Protein AF-A0A7S0L6P6-F1 (afdb_monomer_lite)

Organism: NCBI:txid221442

pLDDT: mean 89.38, std 13.64, range [41.38, 98.62]

Sequence (164 aa):
VEVVLDSGTCIGRGRRRVLVSSSALLEADVCAEGVRLAEERASSLGGWTTARHYAVPTTDVPVHESAPLLAWFGRAMAAISPLIGRHFGLQPSFLRVHDAFVVKYTAQAQAKLPMHFDESQLSITLPLNDSADYVGGGTYFCSLRRALRPERGRLLAFDGDLMH

Structure (mmCIF, N/CA/C/O backbone):
data_AF-A0A7S0L6P6-F1
#
_entry.id   AF-A0A7S0L6P6-F1
#
loop_
_atom_site.group_PDB
_atom_site.id
_atom_site.type_symbol
_atom_site.label_atom_id
_atom_site.label_alt_id
_atom_site.label_comp_id
_atom_site.label_asym_id
_atom_site.label_entity_id
_atom_site.label_seq_id
_atom_site.pdbx_PDB_ins_code
_atom_site.Cartn_x
_atom_site.Cartn_y
_atom_site.Cartn_z
_atom_site.occupancy
_atom_site.B_iso_or_equiv
_atom_site.auth_seq_id
_atom_site.auth_comp_id
_atom_site.auth_asym_id
_atom_site.auth_atom_id
_atom_site.pdbx_PDB_model_num
ATOM 1 N N . VAL A 1 1 ? -17.159 -0.009 5.082 1.00 47.66 1 VAL A N 1
ATOM 2 C CA . VAL A 1 1 ? -17.703 -0.752 6.241 1.00 47.66 1 VAL A CA 1
ATOM 3 C C . VAL A 1 1 ? -16.730 -0.550 7.382 1.00 47.66 1 VAL A C 1
ATOM 5 O O . VAL A 1 1 ? -15.548 -0.815 7.199 1.00 47.66 1 VAL A O 1
ATOM 8 N N . GLU A 1 2 ? -17.202 0.010 8.489 1.00 49.38 2 GLU A N 1
ATOM 9 C CA . GLU A 1 2 ? -16.417 0.192 9.711 1.00 49.38 2 GLU A CA 1
ATOM 10 C C . GLU A 1 2 ? -16.585 -1.044 10.591 1.00 49.38 2 GLU A C 1
ATOM 12 O O . GLU A 1 2 ? -17.708 -1.493 10.823 1.00 49.38 2 GLU A O 1
ATOM 17 N N . VAL A 1 3 ? -15.468 -1.615 11.036 1.00 57.22 3 VAL A N 1
ATOM 18 C CA . VAL A 1 3 ? -15.455 -2.758 11.942 1.00 57.22 3 VAL A CA 1
ATOM 19 C C . VAL A 1 3 ? -14.687 -2.339 13.188 1.00 57.22 3 VAL A C 1
ATOM 21 O O . VAL A 1 3 ? -13.460 -2.263 13.187 1.00 57.22 3 VAL A O 1
ATOM 24 N N . VAL A 1 4 ? -15.426 -2.044 14.256 1.00 57.47 4 VAL A N 1
ATOM 25 C CA . VAL A 1 4 ? -14.847 -1.821 15.583 1.00 57.47 4 VAL A CA 1
ATOM 26 C C . VAL A 1 4 ? -14.721 -3.177 16.265 1.00 57.47 4 VAL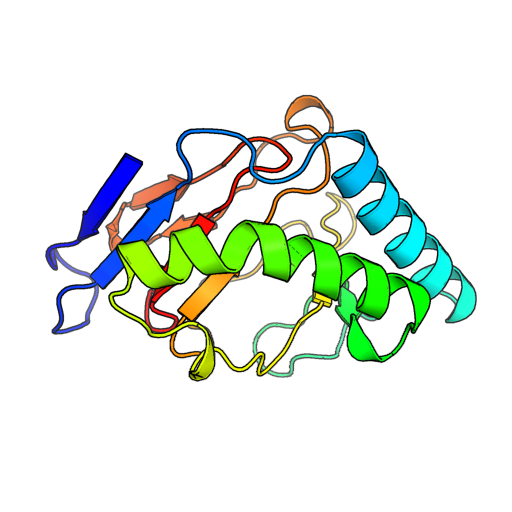 A C 1
ATOM 28 O O . VAL A 1 4 ? -15.702 -3.913 16.365 1.00 57.47 4 VAL A O 1
ATOM 31 N N . LEU A 1 5 ? -13.512 -3.518 16.700 1.00 52.47 5 LEU A N 1
ATOM 32 C CA . LEU A 1 5 ? -13.221 -4.798 17.333 1.00 52.47 5 LEU A CA 1
ATOM 33 C C . LEU A 1 5 ? -13.329 -4.665 18.852 1.00 52.47 5 LEU A C 1
ATOM 35 O O . LEU A 1 5 ? -12.694 -3.789 19.439 1.00 52.47 5 LEU A O 1
ATOM 39 N N . ASP A 1 6 ? -14.098 -5.559 19.476 1.00 49.00 6 ASP A N 1
ATOM 40 C CA . ASP A 1 6 ? -14.082 -5.778 20.925 1.00 49.00 6 ASP A CA 1
ATOM 41 C C . ASP A 1 6 ? -13.329 -7.082 21.235 1.00 49.00 6 ASP A C 1
ATOM 43 O O . ASP A 1 6 ? -13.419 -8.072 20.501 1.00 49.00 6 ASP A O 1
ATOM 47 N N . SER A 1 7 ? -12.498 -7.059 22.274 1.00 48.03 7 SER A N 1
ATOM 48 C CA . SER A 1 7 ? -11.450 -8.052 22.512 1.00 48.03 7 SER A CA 1
ATOM 49 C C . SER A 1 7 ? -12.005 -9.380 23.040 1.00 48.03 7 SER A C 1
ATOM 51 O O . SER A 1 7 ? -12.071 -9.611 24.244 1.00 48.03 7 SER A O 1
ATOM 53 N N . GLY A 1 8 ? -12.343 -10.297 22.132 1.00 43.59 8 GLY A N 1
ATOM 54 C CA . GLY A 1 8 ? -12.580 -11.710 22.427 1.00 43.59 8 GLY A CA 1
ATOM 55 C C . GLY A 1 8 ? -11.356 -12.573 22.106 1.00 43.59 8 GLY A C 1
ATOM 56 O O . GLY A 1 8 ? -11.202 -13.047 20.985 1.00 43.59 8 GLY A O 1
ATOM 57 N N . THR A 1 9 ? -10.508 -12.849 23.102 1.00 48.19 9 THR A N 1
ATOM 58 C CA . THR A 1 9 ? -9.482 -13.924 23.100 1.00 48.19 9 THR A CA 1
ATOM 59 C C . THR A 1 9 ? -8.306 -13.841 22.109 1.00 48.19 9 THR A C 1
ATOM 61 O O . THR A 1 9 ? -7.824 -14.877 21.673 1.00 48.19 9 THR A O 1
ATOM 64 N N . CYS A 1 10 ? -7.772 -12.651 21.817 1.00 48.59 10 CYS A N 1
ATOM 65 C CA . CYS A 1 10 ? -6.375 -12.451 21.386 1.00 48.59 10 CYS A CA 1
ATOM 66 C C . CYS A 1 10 ? -5.903 -11.080 21.902 1.00 48.59 10 CYS A C 1
ATOM 68 O O . CYS A 1 10 ? -6.584 -10.076 21.718 1.00 48.59 10 CYS A O 1
ATOM 70 N N . ILE A 1 11 ? -4.803 -11.071 22.651 1.00 48.69 11 ILE A N 1
ATOM 71 C CA . ILE A 1 11 ? -4.482 -10.094 23.703 1.00 48.69 11 ILE A CA 1
ATOM 72 C C . ILE A 1 11 ? -4.323 -8.659 23.153 1.00 48.69 11 ILE A C 1
ATOM 74 O O . ILE A 1 11 ? -3.615 -8.427 22.173 1.00 48.69 11 ILE A O 1
ATOM 78 N N . GLY A 1 12 ? -4.982 -7.698 23.810 1.00 42.84 12 GLY A N 1
ATOM 79 C CA . GLY A 1 12 ? -4.802 -6.255 23.621 1.00 42.84 12 GLY A CA 1
ATOM 80 C C . GLY A 1 12 ? -5.949 -5.443 24.227 1.00 42.84 12 GLY A C 1
ATOM 81 O O . GLY A 1 12 ? -7.099 -5.626 23.840 1.00 42.84 12 GLY A O 1
ATOM 82 N N . ARG A 1 13 ? -5.653 -4.574 25.204 1.00 41.38 13 ARG A N 1
ATOM 83 C CA . ARG A 1 13 ? -6.633 -3.674 25.840 1.00 41.38 13 ARG A CA 1
ATOM 84 C C . ARG A 1 13 ? -6.717 -2.370 25.042 1.00 41.38 13 ARG A C 1
ATOM 86 O O . ARG A 1 13 ? -5.806 -1.556 25.125 1.00 41.38 13 ARG A O 1
ATOM 93 N N . GLY A 1 14 ? -7.803 -2.165 24.300 1.00 54.31 14 GLY A N 1
ATOM 94 C CA . GLY A 1 14 ? -8.069 -0.925 23.565 1.00 54.31 14 GLY A CA 1
ATOM 95 C C . GLY A 1 14 ? -9.124 -1.106 22.473 1.00 54.31 14 GLY A C 1
ATOM 96 O O . GLY A 1 14 ? -9.343 -2.215 21.991 1.00 54.31 14 GLY A O 1
ATOM 97 N N . ARG A 1 15 ? -9.792 -0.013 22.088 1.00 66.00 15 ARG A N 1
ATOM 98 C CA . ARG A 1 15 ? -10.790 0.003 21.010 1.00 66.00 15 ARG A CA 1
ATOM 99 C C . ARG A 1 15 ? -10.055 -0.060 19.669 1.00 66.00 15 ARG A C 1
ATOM 101 O O . ARG A 1 15 ? -9.662 0.973 19.139 1.00 66.00 15 ARG A O 1
ATOM 108 N N . ARG A 1 16 ? -9.822 -1.274 19.173 1.00 76.06 16 ARG A N 1
ATOM 109 C CA . ARG A 1 16 ? -9.066 -1.527 17.941 1.00 76.06 16 ARG A CA 1
ATOM 110 C C . ARG A 1 16 ? -9.946 -1.344 16.712 1.00 76.06 16 ARG A C 1
ATOM 112 O O . ARG A 1 16 ? -11.085 -1.818 16.674 1.00 76.06 16 ARG A O 1
ATOM 119 N N . ARG A 1 17 ? -9.421 -0.648 15.712 1.00 88.12 17 ARG A N 1
ATOM 120 C CA . ARG A 1 17 ? -10.168 -0.196 14.538 1.00 88.12 17 ARG A CA 1
ATOM 121 C C . ARG A 1 17 ? -9.630 -0.843 13.279 1.00 88.12 17 ARG A C 1
ATOM 123 O O . ARG A 1 17 ? -8.425 -0.874 13.043 1.00 88.12 17 ARG A O 1
ATOM 130 N N . VAL A 1 18 ? -10.561 -1.310 12.454 1.00 93.19 18 VAL A N 1
ATOM 131 C CA . VAL A 1 18 ? -10.297 -1.738 11.086 1.00 93.19 18 VAL A CA 1
ATOM 132 C C . VAL A 1 18 ? -11.295 -1.049 10.163 1.00 93.19 18 VAL A C 1
ATOM 134 O O . VAL A 1 18 ? -12.512 -1.090 10.367 1.00 93.19 18 VAL A O 1
ATOM 137 N N . LEU A 1 19 ? -10.770 -0.429 9.116 1.00 94.62 19 LEU A N 1
ATOM 138 C CA . LEU A 1 19 ? -11.516 0.297 8.107 1.00 94.62 19 LEU A CA 1
ATOM 139 C C . LEU A 1 19 ? -11.326 -0.366 6.752 1.00 94.62 19 LEU A C 1
ATOM 141 O O . LEU A 1 19 ? -10.206 -0.462 6.265 1.00 94.62 19 LEU A O 1
ATOM 145 N N . VAL A 1 20 ? -12.435 -0.713 6.098 1.00 96.38 20 VAL A N 1
ATOM 146 C CA . VAL A 1 20 ? -12.451 -1.004 4.660 1.00 96.38 20 VAL A CA 1
ATOM 147 C C . VAL A 1 20 ? -13.265 0.074 3.951 1.00 96.38 20 VAL A C 1
ATOM 149 O O . VAL A 1 20 ? -14.452 0.260 4.268 1.00 96.38 20 VAL A O 1
ATOM 152 N N . SER A 1 21 ? -12.658 0.784 2.992 1.00 96.25 21 SER A N 1
ATOM 153 C CA . SER A 1 21 ? -13.370 1.813 2.215 1.00 96.25 21 SER A CA 1
ATOM 154 C C . SER A 1 21 ? -14.579 1.196 1.515 1.00 96.25 21 SER A C 1
ATOM 156 O O . SER A 1 21 ? -14.521 0.054 1.074 1.00 96.25 21 SER A O 1
ATOM 158 N N . SER A 1 22 ? -15.707 1.903 1.425 1.00 93.62 22 SER A N 1
ATOM 159 C CA . SER A 1 22 ? -16.925 1.398 0.762 1.00 93.62 22 SER A CA 1
ATOM 160 C C . SER A 1 22 ? -16.840 1.411 -0.766 1.00 93.62 22 SER A C 1
ATOM 162 O O . SER A 1 22 ? -17.516 0.617 -1.407 1.00 93.62 22 SER A O 1
ATOM 164 N N . SER A 1 23 ? -15.998 2.275 -1.325 1.00 94.88 23 SER A N 1
ATOM 165 C CA . SER A 1 23 ? -15.748 2.437 -2.757 1.00 94.88 23 SER A CA 1
ATOM 166 C C . SER A 1 23 ? -14.245 2.470 -3.028 1.00 94.88 23 SER A C 1
ATOM 168 O O . SER A 1 23 ? -13.441 2.596 -2.092 1.00 94.88 23 SER A O 1
ATOM 170 N N . ALA A 1 24 ? -13.872 2.344 -4.301 1.00 97.00 24 ALA A N 1
ATOM 171 C CA . ALA A 1 24 ? -12.513 2.626 -4.737 1.00 97.00 24 ALA A CA 1
ATOM 172 C C . ALA A 1 24 ? -12.162 4.089 -4.419 1.00 97.00 24 ALA A C 1
ATOM 174 O O . ALA A 1 24 ? -13.013 4.977 -4.501 1.00 97.00 24 ALA A O 1
ATOM 175 N N . LEU A 1 25 ? -10.928 4.299 -3.972 1.00 97.31 25 LEU A N 1
ATOM 176 C CA . LEU A 1 25 ? -10.313 5.611 -3.778 1.00 97.31 25 LEU A CA 1
ATOM 177 C C . LEU A 1 25 ? -9.333 5.930 -4.906 1.00 97.31 25 LEU A C 1
ATOM 179 O O . LEU A 1 25 ? -9.063 7.101 -5.150 1.00 97.31 25 LEU A O 1
ATOM 183 N N . LEU A 1 26 ? -8.802 4.894 -5.560 1.00 97.81 26 LEU A N 1
ATOM 184 C CA . LEU A 1 26 ? -7.976 5.002 -6.751 1.00 97.81 26 LEU A CA 1
ATOM 185 C C . LEU A 1 26 ? -8.657 4.295 -7.915 1.00 97.81 26 LEU A C 1
ATOM 187 O O . LEU A 1 26 ? -9.167 3.183 -7.763 1.00 97.81 26 LEU A O 1
ATOM 191 N N . GLU A 1 27 ? -8.608 4.939 -9.071 1.00 97.31 27 GLU A N 1
ATOM 192 C CA . GLU A 1 27 ? -9.052 4.359 -10.329 1.00 97.31 27 GLU A CA 1
ATOM 193 C C . GLU A 1 27 ? -8.093 3.258 -10.804 1.00 97.31 27 GLU A C 1
ATOM 195 O O . GLU A 1 27 ? -6.930 3.168 -10.391 1.00 97.31 27 GLU A O 1
ATOM 200 N N . ALA A 1 28 ? -8.597 2.387 -11.679 1.00 97.44 28 ALA A N 1
ATOM 201 C CA . ALA A 1 28 ? -7.869 1.210 -12.148 1.00 97.44 28 ALA A CA 1
ATOM 202 C C . ALA A 1 28 ? -6.546 1.555 -12.856 1.00 97.44 28 ALA A C 1
ATOM 204 O O . ALA A 1 28 ? -5.563 0.829 -12.704 1.00 97.44 28 ALA A O 1
ATOM 205 N N . ASP A 1 29 ? -6.518 2.654 -13.607 1.00 97.94 29 ASP A N 1
ATOM 206 C CA . ASP A 1 29 ? -5.337 3.164 -14.303 1.00 97.94 29 ASP A CA 1
ATOM 207 C C . ASP A 1 29 ? -4.284 3.701 -13.325 1.00 97.94 29 ASP A C 1
ATOM 209 O O . ASP A 1 29 ? -3.101 3.405 -13.482 1.00 97.94 29 ASP A O 1
ATOM 213 N N . VAL A 1 30 ? -4.704 4.393 -12.261 1.00 98.19 30 VAL A N 1
ATOM 214 C CA . VAL A 1 30 ? -3.816 4.847 -11.181 1.00 98.19 30 VAL A CA 1
ATOM 215 C C . VAL A 1 30 ? -3.198 3.650 -10.460 1.00 98.19 30 VAL A C 1
ATOM 217 O O . VAL A 1 30 ? -1.999 3.645 -10.184 1.00 98.19 30 VAL A O 1
ATOM 220 N N . CYS A 1 31 ? -3.976 2.604 -10.175 1.00 98.56 31 CYS A N 1
ATOM 221 C CA . CYS A 1 31 ? -3.435 1.370 -9.604 1.00 98.56 31 CYS A CA 1
ATOM 222 C C . CYS A 1 31 ? -2.423 0.697 -10.545 1.00 98.56 31 CYS A C 1
ATOM 224 O O . CYS A 1 31 ? -1.330 0.332 -10.108 1.00 98.56 31 CYS A O 1
ATOM 226 N N . ALA A 1 32 ? -2.756 0.582 -11.834 1.00 98.38 32 ALA A N 1
ATOM 227 C CA . ALA A 1 32 ? -1.877 -0.005 -12.843 1.00 98.38 32 ALA A CA 1
ATOM 228 C C . ALA A 1 32 ? -0.575 0.796 -13.027 1.00 98.38 32 ALA A C 1
ATOM 230 O O . ALA A 1 32 ? 0.492 0.204 -13.192 1.00 98.38 32 ALA A O 1
ATOM 231 N N . GLU A 1 33 ? -0.635 2.129 -12.943 1.00 98.62 33 GLU A N 1
ATOM 232 C CA . GLU A 1 33 ? 0.546 2.995 -12.947 1.00 98.62 33 GLU A CA 1
ATOM 233 C C . GLU A 1 33 ? 1.484 2.652 -11.781 1.00 98.62 33 GLU A C 1
ATOM 235 O O . GLU A 1 33 ? 2.683 2.486 -12.000 1.00 98.62 33 GLU A O 1
ATOM 240 N N . GLY A 1 34 ? 0.948 2.478 -10.568 1.00 98.50 34 GLY A N 1
ATOM 241 C CA . GLY A 1 34 ? 1.730 2.098 -9.388 1.00 98.50 34 GLY A CA 1
ATOM 242 C C . GLY A 1 34 ? 2.447 0.758 -9.557 1.00 98.50 34 GLY A C 1
ATOM 243 O O . GLY A 1 34 ? 3.639 0.658 -9.264 1.00 98.50 34 GLY A O 1
ATOM 244 N N . VAL A 1 35 ? 1.752 -0.251 -10.101 1.00 98.50 35 VAL A N 1
ATOM 245 C CA . VAL A 1 35 ? 2.353 -1.558 -10.428 1.00 98.50 35 VAL A CA 1
ATOM 246 C C . VAL A 1 35 ? 3.478 -1.396 -11.446 1.00 98.50 35 VAL A C 1
ATOM 248 O O . VAL A 1 35 ? 4.587 -1.871 -11.212 1.00 98.50 35 VAL A O 1
ATOM 251 N N . ARG A 1 36 ? 3.223 -0.691 -12.554 1.00 98.62 36 ARG A N 1
ATOM 252 C CA . ARG A 1 36 ? 4.216 -0.474 -13.615 1.00 98.62 36 ARG A CA 1
ATOM 253 C C . ARG A 1 36 ? 5.476 0.206 -13.076 1.00 98.62 36 ARG A C 1
ATOM 255 O O . ARG A 1 36 ? 6.577 -0.263 -13.342 1.00 98.62 36 ARG A O 1
ATOM 262 N N . LEU A 1 37 ? 5.321 1.274 -12.293 1.00 98.62 37 LEU A N 1
ATOM 263 C CA . LEU A 1 37 ? 6.442 2.016 -11.706 1.00 98.62 37 LEU A CA 1
ATOM 264 C C . LEU A 1 37 ? 7.253 1.168 -10.714 1.00 98.62 37 LEU A C 1
ATOM 266 O O . LEU A 1 37 ? 8.477 1.305 -10.648 1.00 98.62 37 LEU A O 1
ATOM 270 N N . ALA A 1 38 ? 6.595 0.289 -9.954 1.00 98.50 38 ALA A N 1
ATOM 271 C CA . ALA A 1 38 ? 7.272 -0.644 -9.057 1.00 98.50 38 ALA A CA 1
ATOM 272 C C . ALA A 1 38 ? 8.059 -1.716 -9.829 1.00 98.50 38 ALA A C 1
ATOM 274 O O . ALA A 1 38 ? 9.224 -1.951 -9.513 1.00 98.50 38 ALA A O 1
ATOM 275 N N . GLU A 1 39 ? 7.474 -2.312 -10.873 1.00 98.25 39 GLU A N 1
ATOM 276 C CA . GLU A 1 39 ? 8.157 -3.299 -11.727 1.00 98.25 39 GLU A CA 1
ATOM 277 C C . GLU A 1 39 ? 9.345 -2.675 -12.480 1.00 98.25 39 GLU A C 1
ATOM 279 O O . GLU A 1 39 ? 10.424 -3.264 -12.528 1.00 98.25 39 GLU A O 1
ATOM 284 N N . GLU A 1 40 ? 9.200 -1.455 -13.010 1.00 98.12 40 GLU A N 1
ATOM 285 C CA . GLU A 1 40 ? 10.300 -0.706 -13.638 1.00 98.12 40 GLU A CA 1
ATOM 286 C C . GLU A 1 40 ? 11.438 -0.444 -12.649 1.00 98.12 40 GLU A C 1
ATOM 288 O O . GLU A 1 40 ? 12.614 -0.639 -12.976 1.00 98.12 40 GLU A O 1
ATOM 293 N N . ARG A 1 41 ? 11.105 -0.053 -11.412 1.00 97.50 41 ARG A N 1
ATOM 294 C CA . ARG A 1 41 ? 12.105 0.157 -10.364 1.00 97.50 41 ARG A CA 1
ATOM 295 C C . ARG A 1 41 ? 12.805 -1.147 -9.992 1.00 97.50 41 ARG A C 1
ATOM 297 O O . ARG A 1 41 ? 14.034 -1.156 -9.961 1.00 97.50 41 ARG A O 1
ATOM 304 N N . ALA A 1 42 ? 12.064 -2.229 -9.767 1.00 97.38 42 ALA A N 1
ATOM 305 C CA . ALA A 1 42 ? 12.640 -3.545 -9.509 1.00 97.38 42 ALA A CA 1
ATOM 306 C C . ALA A 1 42 ? 13.578 -3.966 -10.653 1.00 97.38 42 ALA A C 1
ATOM 308 O O . ALA A 1 42 ? 14.728 -4.323 -10.416 1.00 97.38 42 ALA A O 1
ATOM 309 N N . SER A 1 43 ? 13.147 -3.824 -11.911 1.00 97.38 43 SER A N 1
ATOM 310 C CA . SER A 1 43 ? 13.985 -4.127 -13.076 1.00 97.38 43 SER A CA 1
ATOM 311 C C . SER A 1 43 ? 15.268 -3.291 -13.106 1.00 97.38 43 SER A C 1
ATOM 313 O O . SER A 1 43 ? 16.329 -3.827 -13.418 1.00 97.38 43 SER A O 1
ATOM 315 N N . SER A 1 44 ? 15.202 -2.002 -12.753 1.00 96.38 44 SER A N 1
ATOM 316 C CA . SER A 1 44 ? 16.385 -1.124 -12.695 1.00 96.38 44 SER A CA 1
ATOM 317 C C . SER A 1 44 ? 17.401 -1.530 -11.619 1.00 96.38 44 SER A C 1
ATOM 319 O O . SER A 1 44 ? 18.573 -1.180 -11.720 1.00 96.38 44 SER A O 1
ATOM 321 N N . LEU A 1 45 ? 16.955 -2.270 -10.598 1.00 93.94 45 LEU A N 1
ATOM 322 C CA . LEU A 1 45 ? 17.773 -2.787 -9.499 1.00 93.94 45 LEU A CA 1
ATOM 323 C C . LEU A 1 45 ? 18.254 -4.228 -9.734 1.00 93.94 45 LEU A C 1
ATOM 325 O O . LEU A 1 45 ? 18.915 -4.800 -8.871 1.00 93.94 45 LEU A O 1
ATOM 329 N N . GLY A 1 46 ? 17.927 -4.826 -10.884 1.00 95.06 46 GLY A N 1
ATOM 330 C CA . GLY A 1 46 ? 18.209 -6.236 -11.167 1.00 95.06 46 GLY A CA 1
ATOM 331 C C . GLY A 1 46 ? 17.240 -7.216 -10.496 1.00 95.06 46 GLY A C 1
ATOM 332 O O . GLY A 1 46 ? 17.488 -8.419 -10.510 1.00 95.06 46 GLY A O 1
ATOM 333 N N . GLY A 1 47 ? 16.137 -6.727 -9.928 1.00 94.50 47 GLY A N 1
ATOM 334 C CA . GLY A 1 47 ? 15.099 -7.538 -9.305 1.00 94.50 47 GLY A CA 1
ATOM 335 C C . GLY A 1 47 ? 14.395 -6.845 -8.140 1.00 94.50 47 GLY A C 1
ATOM 336 O O . GLY A 1 47 ? 14.710 -5.722 -7.748 1.00 94.50 47 GLY A O 1
ATOM 337 N N . TRP A 1 48 ? 13.418 -7.552 -7.579 1.00 95.62 48 TRP A N 1
ATOM 338 C CA . TRP A 1 48 ? 12.754 -7.166 -6.337 1.00 95.62 48 TRP A CA 1
ATOM 339 C C . TRP A 1 48 ? 13.693 -7.401 -5.149 1.00 95.62 48 TRP A C 1
ATOM 341 O O . TRP A 1 48 ? 14.438 -8.383 -5.134 1.00 95.62 48 TRP A O 1
ATOM 351 N N . THR A 1 49 ? 13.653 -6.529 -4.141 1.00 91.75 49 THR A N 1
ATOM 352 C CA . THR A 1 49 ? 14.398 -6.768 -2.896 1.00 91.75 49 THR A CA 1
ATOM 353 C C . THR A 1 49 ? 13.652 -7.788 -2.040 1.00 91.75 49 THR A C 1
ATOM 355 O O . THR A 1 49 ? 12.433 -7.873 -2.137 1.00 91.75 49 THR A O 1
ATOM 358 N N . THR A 1 50 ? 14.354 -8.576 -1.220 1.00 89.56 50 THR A N 1
ATOM 359 C CA . THR A 1 50 ? 13.733 -9.665 -0.431 1.00 89.56 50 THR A CA 1
ATOM 360 C C . THR A 1 50 ? 14.143 -9.680 1.043 1.00 89.56 50 THR A C 1
ATOM 362 O O . THR A 1 50 ? 13.880 -10.655 1.741 1.00 89.56 50 THR A O 1
ATOM 365 N N . ALA A 1 51 ? 14.864 -8.658 1.515 1.00 81.94 51 ALA A N 1
ATOM 366 C CA . ALA A 1 51 ? 15.515 -8.671 2.830 1.00 81.94 51 ALA A CA 1
ATOM 367 C C . ALA A 1 51 ? 15.502 -7.306 3.546 1.00 81.94 51 ALA A C 1
ATOM 369 O O . ALA A 1 51 ? 16.349 -7.055 4.400 1.00 81.94 51 ALA A O 1
ATOM 370 N N . ARG A 1 52 ? 14.573 -6.404 3.192 1.00 80.38 52 ARG A N 1
ATOM 371 C CA . ARG A 1 52 ? 14.514 -5.052 3.779 1.00 80.38 52 ARG A CA 1
ATOM 372 C C . ARG A 1 52 ? 14.035 -5.033 5.235 1.00 80.38 52 ARG A C 1
ATOM 374 O O . ARG A 1 52 ? 14.503 -4.193 5.999 1.00 80.38 52 ARG A O 1
ATOM 381 N N . HIS A 1 53 ? 13.173 -5.966 5.644 1.00 75.38 53 HIS A N 1
ATOM 382 C CA . HIS A 1 53 ? 12.676 -6.063 7.023 1.00 75.38 53 HIS A CA 1
ATOM 383 C C . HIS A 1 53 ? 13.258 -7.288 7.731 1.00 75.38 53 HIS A C 1
ATOM 385 O O . HIS A 1 53 ? 13.124 -8.411 7.255 1.00 75.38 53 HIS A O 1
ATOM 391 N N . TYR A 1 54 ? 13.901 -7.079 8.885 1.00 66.38 54 TYR A N 1
ATOM 392 C CA . TYR A 1 54 ? 14.605 -8.147 9.610 1.00 66.38 54 TYR A CA 1
ATOM 393 C C . TYR A 1 54 ? 13.654 -9.197 10.206 1.00 66.38 54 TYR A C 1
ATOM 395 O O . TYR A 1 54 ? 13.938 -10.391 10.152 1.00 66.38 54 TYR A O 1
ATOM 403 N N . ALA A 1 55 ? 12.522 -8.763 10.771 1.00 72.31 55 ALA A N 1
ATOM 404 C CA . ALA A 1 55 ? 11.583 -9.658 11.450 1.00 72.31 55 ALA A CA 1
ATOM 405 C C . ALA A 1 55 ? 10.641 -10.391 10.479 1.00 72.31 55 ALA A C 1
ATOM 407 O O . ALA A 1 55 ? 10.375 -11.580 10.653 1.00 72.31 55 ALA A O 1
ATOM 408 N N . VAL A 1 56 ? 10.140 -9.682 9.462 1.00 79.50 56 VAL A N 1
ATOM 409 C CA . VAL A 1 56 ? 9.147 -10.177 8.495 1.00 79.50 56 VAL A CA 1
ATOM 410 C C . VAL A 1 56 ? 9.471 -9.670 7.081 1.00 79.50 56 VAL A C 1
ATOM 412 O O . 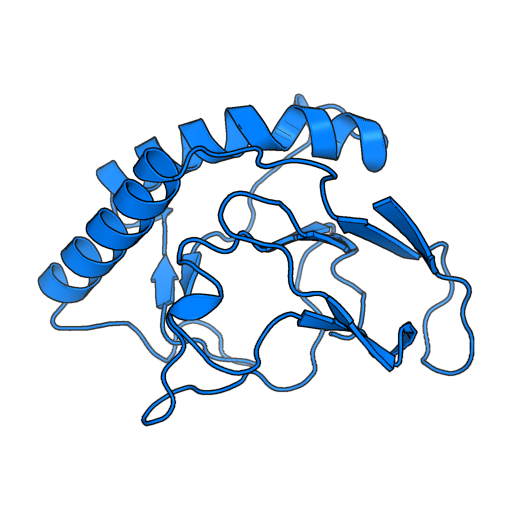VAL A 1 56 ? 8.794 -8.782 6.574 1.00 79.50 56 VAL A O 1
ATOM 415 N N . PRO A 1 57 ? 10.531 -10.189 6.432 1.00 86.62 57 PRO A N 1
ATOM 416 C CA . PRO A 1 57 ? 10.974 -9.679 5.138 1.00 86.62 57 PRO A CA 1
ATOM 417 C C . PRO A 1 57 ? 9.905 -9.858 4.061 1.00 86.62 57 PRO A C 1
ATOM 419 O O . PRO A 1 57 ? 9.316 -10.935 3.927 1.00 86.62 57 PRO A O 1
ATOM 422 N N . THR A 1 58 ? 9.704 -8.820 3.254 1.00 91.62 58 THR A N 1
ATOM 423 C CA . THR A 1 58 ? 8.856 -8.847 2.062 1.00 91.62 58 THR A CA 1
ATOM 424 C C . THR A 1 58 ? 9.664 -8.783 0.767 1.00 91.62 58 THR A C 1
ATOM 426 O O . THR A 1 58 ? 10.819 -8.362 0.738 1.00 91.62 58 THR A O 1
ATOM 429 N N . THR A 1 59 ? 9.045 -9.257 -0.315 1.00 95.44 59 THR A N 1
ATOM 430 C CA . THR A 1 59 ? 9.481 -9.067 -1.697 1.00 95.44 59 THR A CA 1
ATOM 431 C C . THR A 1 59 ? 8.920 -7.734 -2.163 1.00 95.44 59 THR A C 1
ATOM 433 O O . THR A 1 59 ? 7.748 -7.656 -2.539 1.00 95.44 59 THR A O 1
ATOM 436 N N . ASP A 1 60 ? 9.712 -6.671 -2.067 1.00 96.44 60 ASP A N 1
ATOM 437 C CA . ASP A 1 60 ? 9.201 -5.308 -2.188 1.00 96.44 60 ASP A CA 1
ATOM 438 C C . ASP A 1 60 ? 10.153 -4.322 -2.872 1.00 96.44 60 ASP A C 1
ATOM 440 O O . ASP A 1 60 ? 11.331 -4.600 -3.138 1.00 96.44 60 ASP A O 1
ATOM 444 N N . VAL A 1 61 ? 9.579 -3.160 -3.186 1.00 96.56 61 VAL A N 1
ATOM 445 C CA . VAL A 1 61 ? 10.278 -1.956 -3.624 1.00 96.56 61 VAL A CA 1
ATOM 446 C C . VAL A 1 61 ? 9.877 -0.787 -2.715 1.00 96.56 61 VAL A C 1
ATOM 448 O O . VAL A 1 61 ? 8.688 -0.445 -2.666 1.00 96.56 61 VAL A O 1
ATOM 451 N N . PRO A 1 62 ? 10.833 -0.111 -2.050 1.00 96.00 62 PRO A N 1
ATOM 452 C CA . PRO A 1 62 ? 10.558 1.105 -1.296 1.00 96.00 62 PRO A CA 1
ATOM 453 C C . PRO A 1 62 ? 10.170 2.258 -2.215 1.00 96.00 62 PRO A C 1
ATO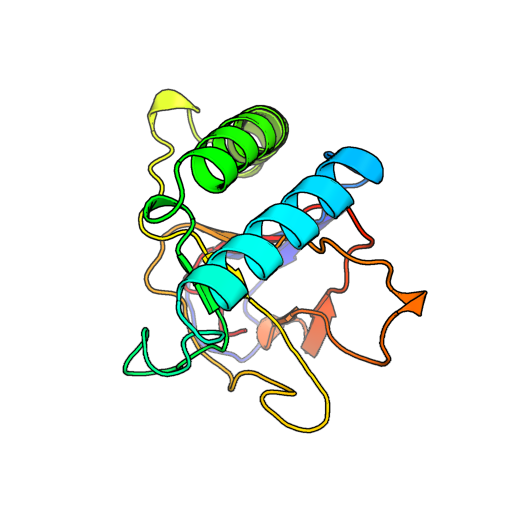M 455 O O . PRO A 1 62 ? 10.864 2.589 -3.178 1.00 96.00 62 PRO A O 1
ATOM 458 N N . VAL A 1 63 ? 9.071 2.925 -1.871 1.00 97.06 63 VAL A N 1
ATOM 459 C CA . VAL A 1 63 ? 8.505 4.021 -2.664 1.00 97.06 63 VAL A CA 1
ATOM 460 C C . VAL A 1 63 ? 9.478 5.198 -2.770 1.00 97.06 63 VAL A C 1
ATOM 462 O O . VAL A 1 63 ? 9.628 5.781 -3.841 1.00 97.06 63 VAL A O 1
ATOM 465 N N . HIS A 1 64 ? 10.156 5.544 -1.673 1.00 95.56 64 HIS A N 1
ATOM 466 C CA . HIS A 1 64 ? 11.009 6.734 -1.598 1.00 95.56 64 HIS A CA 1
ATOM 467 C C . HIS A 1 64 ? 12.299 6.632 -2.428 1.00 95.56 64 HIS A C 1
ATOM 469 O O . HIS A 1 64 ? 12.912 7.654 -2.726 1.00 95.56 64 HIS A O 1
ATOM 475 N N . GLU A 1 65 ? 12.704 5.427 -2.836 1.00 94.38 65 GLU A N 1
ATOM 476 C CA . GLU A 1 65 ? 13.902 5.214 -3.656 1.00 94.38 65 GLU A CA 1
ATOM 477 C C . GLU A 1 65 ? 13.642 5.362 -5.165 1.00 94.38 65 GLU A C 1
ATOM 479 O O . GLU A 1 65 ? 14.549 5.185 -5.978 1.00 94.38 65 GLU A O 1
ATOM 484 N N . SER A 1 66 ? 12.405 5.666 -5.568 1.00 97.19 66 SER A N 1
ATOM 485 C CA . SER A 1 66 ? 12.026 5.912 -6.960 1.00 97.19 66 SER A CA 1
ATOM 486 C C . SER A 1 66 ? 11.203 7.191 -7.044 1.00 97.19 66 SER A C 1
ATOM 488 O O . SER A 1 66 ? 10.051 7.222 -6.625 1.00 97.19 66 SER A O 1
ATOM 490 N N . ALA A 1 67 ? 11.776 8.260 -7.606 1.00 98.19 67 ALA A N 1
ATOM 491 C CA . ALA A 1 67 ? 11.088 9.550 -7.708 1.00 98.19 67 ALA A CA 1
ATOM 492 C C . ALA A 1 67 ? 9.721 9.466 -8.431 1.00 98.19 67 ALA A C 1
ATOM 494 O O . ALA A 1 67 ? 8.758 10.047 -7.925 1.00 98.19 67 ALA A O 1
ATOM 495 N N . PRO A 1 68 ? 9.569 8.712 -9.542 1.00 98.44 68 PRO A N 1
ATOM 496 C CA . PRO A 1 68 ? 8.259 8.495 -10.157 1.00 98.44 68 PRO A CA 1
ATOM 497 C C . PRO A 1 68 ? 7.267 7.771 -9.236 1.00 98.44 68 PRO A C 1
ATOM 499 O O . PRO A 1 68 ? 6.114 8.189 -9.125 1.00 98.44 68 PRO A O 1
ATOM 502 N N . LEU A 1 69 ? 7.713 6.716 -8.542 1.00 98.25 69 LEU A N 1
ATOM 503 C CA . LEU A 1 69 ? 6.864 5.946 -7.629 1.00 98.25 69 LEU A CA 1
ATOM 504 C C . LEU A 1 69 ? 6.465 6.777 -6.401 1.00 98.25 69 LEU A C 1
ATOM 506 O O . LEU A 1 69 ? 5.319 6.720 -5.965 1.00 98.25 69 LEU A O 1
ATOM 510 N N . LEU A 1 70 ? 7.371 7.611 -5.889 1.00 98.50 70 LEU A N 1
ATOM 511 C CA . LEU A 1 70 ? 7.101 8.565 -4.816 1.00 98.50 70 LEU A CA 1
ATOM 512 C C . LEU A 1 70 ? 6.076 9.624 -5.236 1.00 98.50 70 LEU A C 1
ATOM 514 O O . LEU A 1 70 ? 5.163 9.936 -4.470 1.00 98.50 70 LEU A O 1
ATOM 518 N N . ALA A 1 71 ? 6.179 10.149 -6.458 1.00 98.50 71 ALA A N 1
ATOM 519 C CA . ALA A 1 71 ? 5.200 11.092 -6.992 1.00 98.50 71 ALA A CA 1
ATOM 520 C C . ALA A 1 71 ? 3.811 10.448 -7.150 1.00 98.50 71 ALA A C 1
ATOM 522 O O . ALA A 1 71 ? 2.801 11.067 -6.809 1.00 98.50 71 ALA A O 1
ATOM 523 N N . TRP A 1 72 ? 3.754 9.202 -7.630 1.00 98.56 72 TRP A N 1
ATOM 524 C CA . TRP A 1 72 ? 2.522 8.410 -7.669 1.00 98.56 72 TRP A CA 1
ATOM 525 C C . TRP A 1 72 ? 1.934 8.211 -6.266 1.00 98.56 72 TRP A C 1
ATOM 527 O O . TRP A 1 72 ? 0.757 8.498 -6.037 1.00 98.56 72 TRP A O 1
ATOM 537 N N . PHE A 1 73 ? 2.763 7.813 -5.302 1.00 98.25 73 PHE A N 1
ATOM 538 C CA . PHE A 1 73 ? 2.344 7.595 -3.921 1.00 98.25 73 PHE A CA 1
ATOM 539 C C . PHE A 1 73 ? 1.796 8.870 -3.274 1.00 98.25 73 PHE A C 1
ATOM 541 O O . PHE A 1 73 ? 0.789 8.817 -2.574 1.00 98.25 73 PHE A O 1
ATOM 548 N N . GLY A 1 74 ? 2.390 10.033 -3.559 1.00 97.25 74 GLY A N 1
ATOM 549 C CA . GLY A 1 74 ? 1.866 11.323 -3.108 1.00 97.25 74 GLY A CA 1
ATOM 550 C C . GLY A 1 74 ? 0.429 11.577 -3.582 1.00 97.25 74 GLY A C 1
ATOM 551 O O . GLY A 1 74 ? -0.414 12.000 -2.788 1.00 97.25 74 GLY A O 1
ATOM 552 N N . ARG A 1 75 ? 0.114 11.251 -4.845 1.00 97.25 75 ARG A N 1
ATOM 553 C CA . ARG A 1 75 ? -1.261 11.339 -5.374 1.00 97.25 75 ARG A CA 1
ATOM 554 C C . ARG A 1 75 ? -2.191 10.334 -4.699 1.00 97.25 75 ARG A C 1
ATOM 556 O O . ARG A 1 75 ? -3.297 10.702 -4.307 1.00 97.25 75 ARG A O 1
ATOM 563 N N . ALA A 1 76 ? -1.732 9.097 -4.510 1.00 97.06 76 ALA A N 1
ATOM 564 C CA . ALA A 1 76 ? -2.507 8.073 -3.817 1.00 97.06 76 ALA A CA 1
ATOM 565 C C . ALA A 1 76 ? -2.847 8.498 -2.376 1.00 97.06 76 ALA A C 1
ATOM 567 O O . ALA A 1 76 ? -4.004 8.445 -1.957 1.00 97.06 76 ALA A O 1
ATOM 568 N N . MET A 1 77 ? -1.865 9.015 -1.634 1.00 95.38 77 MET A N 1
ATOM 569 C CA . MET A 1 77 ? -2.065 9.506 -0.271 1.00 95.38 77 MET A CA 1
ATOM 570 C C . MET A 1 77 ? -2.975 10.730 -0.208 1.00 95.38 77 MET A C 1
ATOM 572 O O . MET A 1 77 ? -3.744 10.843 0.747 1.00 95.38 77 MET A O 1
ATOM 576 N N . ALA A 1 78 ? -2.955 11.616 -1.206 1.00 94.69 78 ALA A N 1
ATOM 577 C CA . ALA A 1 78 ? -3.897 12.732 -1.276 1.00 94.69 78 ALA A CA 1
ATOM 578 C C . ALA A 1 78 ? -5.359 12.253 -1.373 1.00 94.69 78 ALA A C 1
ATOM 580 O O . ALA A 1 78 ? -6.232 12.833 -0.728 1.00 94.69 78 ALA A O 1
ATOM 581 N N . ALA A 1 79 ? -5.621 11.162 -2.103 1.00 95.00 79 ALA A N 1
ATOM 582 C CA . ALA A 1 79 ? -6.950 10.550 -2.188 1.00 95.00 79 ALA A CA 1
ATOM 583 C C . ALA A 1 79 ? -7.348 9.793 -0.903 1.00 95.00 79 ALA A C 1
ATOM 585 O O . ALA A 1 79 ? -8.511 9.803 -0.497 1.00 95.00 79 ALA A O 1
ATOM 586 N N . ILE A 1 80 ? -6.383 9.153 -0.236 1.00 93.50 80 ILE A N 1
ATOM 587 C CA . ILE A 1 80 ? -6.613 8.287 0.933 1.00 93.50 80 ILE A CA 1
ATOM 588 C C . ILE A 1 80 ? -6.753 9.080 2.243 1.00 93.50 80 ILE A C 1
ATOM 590 O O . ILE A 1 80 ? -7.602 8.765 3.083 1.00 93.50 80 ILE A O 1
ATOM 594 N N . SER A 1 81 ? -5.936 10.120 2.428 1.00 92.31 81 SER A N 1
ATOM 595 C CA . SER A 1 81 ? -5.805 10.850 3.699 1.00 92.31 81 SER A CA 1
ATOM 596 C C . SER A 1 81 ? -7.118 11.425 4.247 1.00 92.31 81 SER A C 1
ATOM 598 O O . SER A 1 81 ? -7.313 11.341 5.461 1.00 92.31 81 SER A O 1
ATOM 600 N N . PRO A 1 82 ? -8.056 11.957 3.433 1.00 91.44 82 PRO A N 1
ATOM 601 C CA . PRO A 1 82 ? -9.338 12.439 3.947 1.00 91.44 82 PRO A CA 1
ATOM 602 C C . PRO A 1 82 ? -10.164 11.344 4.629 1.00 91.44 82 PRO A C 1
ATOM 604 O O . PRO A 1 82 ? -10.757 11.588 5.680 1.00 91.44 82 PRO A O 1
ATOM 607 N N . LEU A 1 83 ? -10.188 10.130 4.065 1.00 91.69 83 LEU A N 1
ATOM 608 C CA . LEU A 1 83 ? -10.921 9.005 4.647 1.00 91.69 83 LEU A CA 1
ATOM 609 C C . LEU A 1 83 ? -10.279 8.557 5.967 1.00 91.69 83 LEU A C 1
ATOM 611 O O . LEU A 1 83 ? -10.988 8.349 6.953 1.00 91.69 83 LEU A O 1
ATOM 615 N N . ILE A 1 84 ? -8.947 8.459 5.990 1.00 90.62 84 ILE A N 1
ATOM 616 C CA . ILE A 1 84 ? -8.181 8.129 7.197 1.00 90.62 84 ILE A CA 1
ATOM 617 C C . ILE A 1 84 ? -8.430 9.162 8.297 1.00 90.62 84 ILE A C 1
ATOM 619 O O . ILE A 1 84 ? -8.804 8.791 9.408 1.00 90.62 84 ILE A O 1
ATOM 623 N N . GLY A 1 85 ? -8.286 10.453 7.987 1.00 89.56 85 GLY A N 1
ATOM 624 C CA . GLY A 1 85 ? -8.479 11.531 8.955 1.00 89.56 85 GLY A CA 1
ATOM 625 C C . GLY A 1 85 ? -9.867 11.493 9.592 1.00 89.56 85 GLY A C 1
ATOM 626 O O . GLY A 1 85 ? -9.991 11.550 10.815 1.00 89.56 85 GLY A O 1
ATOM 627 N N . ARG A 1 86 ? -10.912 11.286 8.778 1.00 89.12 86 ARG A N 1
ATOM 628 C CA . ARG A 1 86 ? -12.298 11.185 9.259 1.00 89.12 86 ARG A CA 1
ATOM 629 C C . ARG A 1 86 ? -12.538 9.973 10.156 1.00 89.12 86 ARG A C 1
ATOM 631 O O . ARG A 1 86 ? -13.243 10.102 11.149 1.00 89.12 86 ARG A O 1
ATOM 638 N N . HIS A 1 87 ? -12.004 8.806 9.796 1.00 86.62 87 HIS A N 1
ATOM 639 C CA . HIS A 1 87 ? -12.264 7.567 10.531 1.00 86.62 87 HIS A CA 1
ATOM 640 C C . HIS A 1 87 ? -11.456 7.476 11.828 1.00 86.62 87 HIS A C 1
ATOM 642 O O . HIS A 1 87 ? -11.977 7.091 12.871 1.00 86.62 87 HIS A O 1
ATOM 648 N N . PHE A 1 88 ? -10.181 7.854 11.775 1.00 86.12 88 PHE A N 1
ATOM 649 C CA . PHE A 1 88 ? -9.278 7.728 12.915 1.00 86.12 88 PHE A CA 1
ATOM 650 C C . PHE A 1 88 ? -9.276 8.968 13.821 1.00 86.12 88 PHE A C 1
ATOM 652 O O . PHE A 1 88 ? -8.636 8.936 14.872 1.00 86.12 88 PHE A O 1
ATOM 659 N N . GLY A 1 89 ? -10.009 10.028 13.451 1.00 87.62 89 GLY A N 1
ATOM 660 C CA . GLY A 1 89 ? -10.064 11.288 14.196 1.00 87.62 89 GLY A CA 1
ATOM 661 C C . GLY A 1 89 ? -8.750 12.068 14.131 1.00 87.62 89 GLY A C 1
ATOM 662 O O . GLY A 1 89 ? -8.386 12.750 15.086 1.00 87.62 89 GLY A O 1
ATOM 663 N N . LEU A 1 90 ? -8.013 11.927 13.028 1.00 85.62 90 LEU A N 1
ATOM 664 C CA . LEU A 1 90 ? -6.684 12.503 12.847 1.00 85.62 90 LEU A CA 1
ATOM 665 C C . LEU A 1 90 ? -6.765 13.753 11.974 1.00 85.62 90 LEU A C 1
ATOM 667 O O . LEU A 1 90 ? -7.391 13.747 10.914 1.00 85.62 90 LEU A O 1
ATOM 671 N N . GLN A 1 91 ? -6.073 14.815 12.383 1.00 81.94 91 GLN A N 1
ATOM 672 C CA . GLN A 1 91 ? -5.821 15.928 11.472 1.00 81.94 91 GLN A CA 1
ATOM 673 C C . GLN A 1 91 ? -4.863 15.449 10.372 1.00 81.94 91 GLN A C 1
ATOM 675 O O . GLN A 1 91 ? -3.831 14.859 10.703 1.00 81.94 91 GLN A O 1
ATOM 680 N N . PRO A 1 92 ? -5.138 15.719 9.081 1.00 73.81 92 PRO A N 1
ATOM 681 C CA . PRO A 1 92 ? -4.254 15.302 7.991 1.00 73.81 92 PRO A CA 1
ATOM 682 C C . PRO A 1 92 ? -2.803 15.768 8.177 1.00 73.81 92 PRO A C 1
ATOM 684 O O . PRO A 1 92 ? -1.868 15.053 7.834 1.00 73.81 92 PRO A O 1
ATOM 687 N N . SER A 1 93 ? -2.604 16.933 8.801 1.00 78.69 93 SER A N 1
ATOM 688 C CA . SER A 1 93 ? -1.287 17.492 9.122 1.00 78.69 93 SER A CA 1
ATOM 689 C C . SER A 1 93 ? -0.481 16.688 10.147 1.00 78.69 93 SER A C 1
ATOM 691 O O . SER A 1 93 ? 0.714 16.953 10.285 1.00 78.69 93 SER A O 1
ATOM 693 N N . PHE A 1 94 ? -1.075 15.712 10.839 1.00 82.44 94 PHE A N 1
ATOM 694 C CA . PHE A 1 94 ? -0.380 14.790 11.745 1.00 82.44 94 PHE A CA 1
ATOM 695 C C . PHE A 1 94 ? -0.039 13.444 11.106 1.00 82.44 94 PHE A C 1
ATOM 697 O O . PHE A 1 94 ? 0.744 12.693 11.681 1.00 82.44 94 PHE A O 1
ATOM 704 N N . LEU A 1 95 ? -0.558 13.144 9.913 1.00 84.81 95 LEU A N 1
ATOM 705 C CA . LEU A 1 95 ? -0.178 11.927 9.206 1.00 84.81 95 LEU A CA 1
ATOM 706 C C . LEU A 1 95 ? 1.279 12.047 8.744 1.00 84.81 95 LEU A C 1
ATOM 708 O O . LEU A 1 95 ? 1.662 12.976 8.027 1.00 84.81 95 LEU A O 1
ATOM 712 N N . ARG A 1 96 ? 2.114 11.119 9.206 1.00 91.06 96 ARG A N 1
ATOM 713 C CA . ARG A 1 96 ? 3.509 10.958 8.792 1.00 91.06 96 ARG A CA 1
ATOM 714 C C . ARG A 1 96 ? 3.683 9.529 8.312 1.00 91.06 96 ARG A C 1
ATOM 716 O O . ARG A 1 96 ? 3.228 8.599 8.969 1.00 91.06 96 ARG A O 1
ATOM 723 N N . VAL A 1 97 ? 4.318 9.374 7.158 1.00 93.62 97 VAL A N 1
ATOM 724 C CA . VAL A 1 97 ? 4.618 8.062 6.587 1.00 93.62 97 VAL A CA 1
ATOM 725 C C . VAL A 1 97 ? 5.968 7.626 7.142 1.00 93.62 97 VAL A C 1
ATOM 727 O O . VAL A 1 97 ? 6.972 8.278 6.869 1.00 93.62 97 VAL A O 1
ATOM 730 N N . HIS A 1 98 ? 5.963 6.577 7.963 1.00 92.94 98 HIS A N 1
ATOM 731 C CA . HIS A 1 98 ? 7.179 5.983 8.523 1.00 92.94 98 HIS A CA 1
ATOM 732 C C . HIS A 1 98 ? 7.896 5.107 7.487 1.00 92.94 98 HIS A C 1
ATOM 734 O O . HIS A 1 98 ? 9.082 5.295 7.240 1.00 92.94 98 HIS A O 1
ATOM 740 N N . ASP A 1 99 ? 7.153 4.209 6.838 1.00 94.38 99 ASP A N 1
ATOM 741 C CA . ASP A 1 99 ? 7.631 3.366 5.743 1.00 94.38 99 ASP A CA 1
ATOM 742 C C . ASP A 1 99 ? 6.521 3.221 4.691 1.00 94.38 99 ASP A C 1
ATOM 744 O O . ASP A 1 99 ? 5.330 3.287 5.008 1.00 94.38 99 ASP A O 1
ATOM 748 N N . ALA A 1 100 ? 6.918 3.079 3.428 1.00 96.88 100 ALA A N 1
ATOM 749 C CA . ALA A 1 100 ? 6.015 2.864 2.305 1.00 96.88 100 ALA A CA 1
ATOM 750 C C . ALA A 1 100 ? 6.735 2.093 1.201 1.00 96.88 100 ALA A C 1
ATOM 752 O O . ALA A 1 100 ? 7.783 2.509 0.696 1.00 96.88 100 ALA A O 1
ATOM 753 N N . PHE A 1 101 ? 6.137 0.981 0.794 1.00 97.31 101 PHE A N 1
ATOM 754 C CA . PHE A 1 101 ? 6.686 0.079 -0.205 1.00 97.31 101 PHE A CA 1
ATOM 755 C C . PHE A 1 101 ? 5.559 -0.616 -0.967 1.00 97.31 101 PHE A C 1
ATOM 757 O O . PHE A 1 101 ? 4.441 -0.763 -0.472 1.00 97.31 101 PHE A O 1
ATOM 764 N N . VAL A 1 102 ? 5.856 -1.027 -2.197 1.00 98.06 102 VAL A N 1
ATOM 765 C CA . VAL A 1 102 ? 4.987 -1.907 -2.982 1.00 98.06 102 VAL A CA 1
ATOM 766 C C . VAL A 1 102 ? 5.488 -3.328 -2.783 1.00 98.06 102 VAL A C 1
ATOM 768 O O . VAL A 1 102 ? 6.661 -3.591 -3.030 1.00 98.06 102 VAL A O 1
ATOM 771 N N . VAL A 1 103 ? 4.615 -4.230 -2.341 1.00 96.69 103 VAL A N 1
ATOM 772 C CA . VAL A 1 103 ? 4.925 -5.652 -2.139 1.00 96.69 103 VAL A CA 1
ATOM 773 C C . VAL A 1 103 ? 4.394 -6.491 -3.299 1.00 96.69 103 VAL A C 1
ATOM 775 O O . VAL A 1 103 ? 3.303 -6.235 -3.815 1.00 96.69 103 VAL A O 1
ATOM 778 N N . LYS A 1 104 ? 5.150 -7.517 -3.694 1.00 96.31 104 LYS A N 1
ATOM 779 C CA . LYS A 1 104 ? 4.763 -8.494 -4.712 1.00 96.31 104 LYS A CA 1
ATOM 780 C C . LYS A 1 104 ? 4.682 -9.891 -4.114 1.00 96.31 104 LYS A C 1
ATOM 782 O O . LYS A 1 104 ? 5.691 -10.477 -3.732 1.00 96.31 104 LYS A O 1
ATOM 787 N N . TYR A 1 105 ? 3.479 -10.455 -4.119 1.00 95.69 105 TYR A N 1
ATOM 788 C CA . TYR A 1 105 ? 3.260 -11.854 -3.768 1.00 95.69 105 TYR A CA 1
ATOM 789 C C . TYR A 1 105 ? 3.184 -12.721 -5.024 1.00 95.69 105 TYR A C 1
ATOM 791 O O . TYR A 1 105 ? 2.547 -12.355 -6.011 1.00 95.69 105 TYR A O 1
ATOM 799 N N . THR A 1 106 ? 3.815 -13.893 -4.983 1.00 93.94 106 THR A N 1
ATOM 800 C CA . THR A 1 106 ? 3.704 -14.922 -6.029 1.00 93.94 106 THR A CA 1
ATOM 801 C C . THR A 1 106 ? 3.659 -16.304 -5.386 1.00 93.94 106 THR A C 1
ATOM 803 O O . THR A 1 106 ? 4.204 -16.507 -4.303 1.00 93.94 106 THR A O 1
ATOM 806 N N . ALA A 1 107 ? 3.036 -17.279 -6.050 1.00 92.56 107 ALA A N 1
ATOM 807 C CA . ALA A 1 107 ? 2.932 -18.636 -5.511 1.00 92.56 107 ALA A CA 1
ATOM 808 C C . ALA A 1 107 ? 4.295 -19.351 -5.397 1.00 92.56 107 ALA A C 1
ATOM 810 O O . ALA A 1 107 ? 4.452 -20.226 -4.551 1.00 92.56 107 ALA A O 1
ATOM 811 N N . GLN A 1 108 ? 5.266 -18.992 -6.245 1.00 90.31 108 GLN A N 1
ATOM 812 C CA . GLN A 1 108 ? 6.577 -19.645 -6.338 1.00 90.31 108 GLN A CA 1
ATOM 813 C C . GLN A 1 108 ? 7.669 -18.966 -5.501 1.00 90.31 108 GLN A C 1
ATOM 815 O O . GLN A 1 108 ? 8.689 -19.594 -5.232 1.00 90.31 108 GLN A O 1
ATOM 820 N N . ALA A 1 109 ? 7.478 -17.705 -5.105 1.00 89.94 109 ALA A N 1
ATOM 821 C CA . ALA A 1 109 ? 8.383 -16.996 -4.206 1.00 89.94 109 ALA A CA 1
ATOM 822 C C . ALA A 1 109 ? 7.678 -16.740 -2.868 1.00 89.94 109 ALA A C 1
ATOM 824 O O . ALA A 1 109 ? 7.387 -17.673 -2.120 1.00 89.94 109 ALA A O 1
ATOM 825 N N . GLN A 1 110 ? 7.368 -15.486 -2.552 1.00 91.06 110 GLN A N 1
ATOM 826 C CA . GLN A 1 110 ? 6.647 -15.158 -1.335 1.00 91.06 110 GLN A CA 1
ATOM 827 C C . GLN A 1 110 ? 5.134 -15.219 -1.558 1.00 91.06 110 GLN A C 1
ATOM 829 O O . GLN A 1 110 ? 4.549 -14.314 -2.145 1.00 91.06 110 GLN A O 1
ATOM 834 N N . ALA A 1 111 ? 4.494 -16.278 -1.059 1.00 92.06 111 ALA A N 1
ATOM 835 C CA . ALA A 1 111 ? 3.044 -16.471 -1.181 1.00 92.06 111 ALA A CA 1
ATOM 836 C C . ALA A 1 111 ? 2.243 -15.952 0.029 1.00 92.06 111 ALA A C 1
ATOM 838 O O . ALA A 1 111 ? 1.020 -15.841 -0.036 1.00 92.06 111 ALA A O 1
ATOM 839 N N . LYS A 1 112 ? 2.915 -15.680 1.154 1.00 92.50 112 LYS A N 1
ATOM 840 C CA . LYS A 1 112 ? 2.308 -15.200 2.401 1.00 92.50 112 LYS A CA 1
ATOM 841 C C . LYS A 1 112 ? 3.326 -14.457 3.261 1.00 92.50 112 LYS A C 1
ATOM 843 O O . LYS A 1 112 ? 4.532 -14.626 3.080 1.00 92.50 112 LYS A O 1
ATOM 848 N N . LEU A 1 113 ? 2.817 -13.726 4.244 1.00 93.19 113 LEU A N 1
ATOM 849 C CA . LEU A 1 113 ? 3.589 -13.170 5.348 1.00 93.19 113 LEU A CA 1
ATOM 850 C C . LEU A 1 113 ? 3.099 -13.818 6.659 1.00 93.19 113 LEU A C 1
ATOM 852 O O . LEU A 1 113 ? 1.893 -14.042 6.788 1.00 93.19 113 LEU A O 1
ATOM 856 N N . PRO A 1 114 ? 3.986 -14.223 7.588 1.00 93.12 114 PRO A N 1
ATOM 857 C CA . PRO A 1 114 ? 3.571 -14.726 8.897 1.00 93.12 114 PRO A CA 1
ATOM 858 C C . PRO A 1 114 ? 2.784 -13.684 9.699 1.00 93.12 114 PRO A C 1
ATOM 860 O O . PRO A 1 114 ? 2.917 -12.488 9.460 1.00 93.12 114 PRO A O 1
ATOM 863 N N . MET A 1 115 ? 2.009 -14.154 10.681 1.00 94.50 115 MET A N 1
ATOM 864 C CA . MET A 1 115 ? 1.279 -13.273 11.596 1.00 94.50 115 MET A CA 1
ATOM 865 C C . MET A 1 115 ? 2.243 -12.348 12.347 1.00 94.50 115 MET A C 1
ATOM 867 O O . MET A 1 115 ? 3.236 -12.833 12.898 1.00 94.50 115 MET A O 1
ATOM 871 N N . HIS A 1 116 ? 1.943 -11.054 12.401 1.00 94.00 116 HIS A N 1
ATOM 872 C CA . HIS A 1 116 ? 2.797 -10.056 13.043 1.00 94.00 116 HIS A CA 1
ATOM 873 C C . HIS A 1 116 ? 2.016 -8.814 13.501 1.00 94.00 116 HIS A C 1
ATOM 875 O O . HIS A 1 116 ? 0.798 -8.709 13.349 1.00 94.00 116 HIS A O 1
ATOM 881 N N . PHE A 1 117 ? 2.750 -7.894 14.123 1.00 93.06 117 PHE A N 1
ATOM 882 C CA . PHE A 1 117 ? 2.3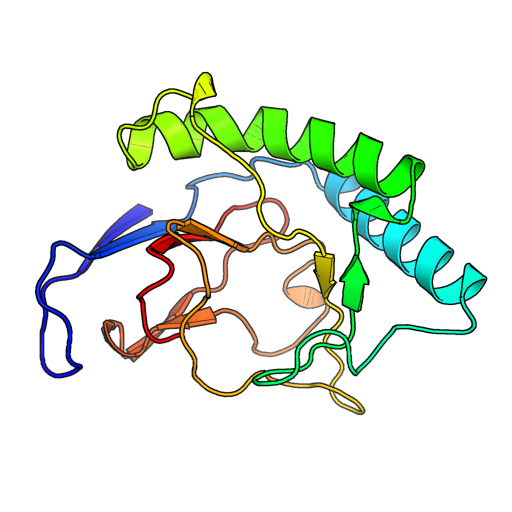29 -6.519 14.364 1.00 93.06 117 PHE A CA 1
ATOM 883 C C . PHE A 1 117 ? 3.200 -5.602 13.520 1.00 93.06 117 PHE A C 1
ATOM 885 O O . PHE A 1 117 ? 4.376 -5.908 13.304 1.00 93.06 117 PHE A O 1
ATOM 892 N N . ASP A 1 118 ? 2.646 -4.467 13.118 1.00 93.38 118 ASP A N 1
ATOM 893 C CA . ASP A 1 118 ? 3.420 -3.447 12.430 1.00 93.38 118 ASP A CA 1
ATOM 894 C C . ASP A 1 118 ? 4.068 -2.493 13.430 1.00 93.38 118 ASP A C 1
ATOM 896 O O . ASP A 1 118 ? 3.496 -2.140 14.463 1.00 93.38 118 ASP A O 1
ATOM 900 N N . GLU A 1 119 ? 5.251 -1.993 13.083 1.00 91.06 119 GLU A N 1
ATOM 901 C CA . GLU A 1 119 ? 5.905 -0.892 13.796 1.00 91.06 119 GLU A CA 1
ATOM 902 C C . GLU A 1 119 ? 5.295 0.457 13.371 1.00 91.06 119 GLU A C 1
ATOM 904 O O . GLU A 1 119 ? 5.963 1.350 12.848 1.00 91.06 119 GLU A O 1
ATOM 909 N N . SER A 1 120 ? 3.980 0.593 13.551 1.00 91.88 120 SER A N 1
ATOM 910 C CA . SER A 1 120 ? 3.210 1.772 13.163 1.00 91.88 120 SER A CA 1
ATOM 911 C C . SER A 1 120 ? 2.079 2.050 14.161 1.00 91.88 120 SER A C 1
ATOM 913 O O . SER A 1 120 ? 1.634 1.181 14.908 1.00 91.88 120 SER A O 1
ATOM 915 N N . GLN A 1 121 ? 1.582 3.290 14.181 1.00 92.12 121 GLN A N 1
ATOM 916 C CA . GLN A 1 121 ? 0.304 3.589 14.844 1.00 92.12 121 GLN A CA 1
ATOM 917 C C . GLN A 1 121 ? -0.883 3.168 13.973 1.00 9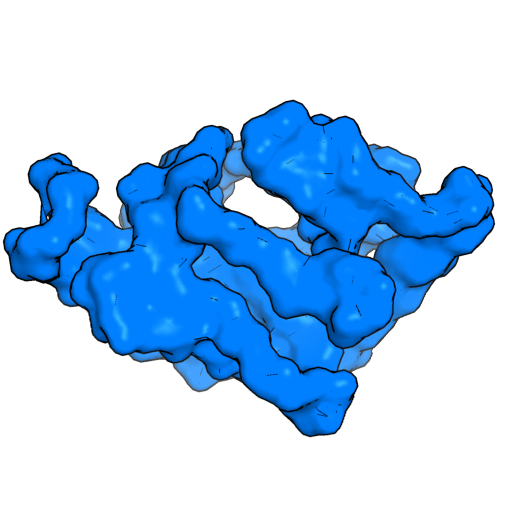2.12 121 GLN A C 1
ATOM 919 O O . GLN A 1 121 ? -1.921 2.748 14.479 1.00 92.12 121 GLN A O 1
ATOM 924 N N . LEU A 1 122 ? -0.725 3.312 12.661 1.00 93.12 122 LEU A N 1
ATOM 925 C CA . LEU A 1 122 ? -1.730 3.048 11.653 1.00 93.12 122 LEU A CA 1
ATOM 926 C C . LEU A 1 122 ? -1.037 2.427 10.446 1.00 93.12 122 LEU A C 1
ATOM 928 O O . LEU A 1 122 ? -0.093 3.008 9.909 1.00 93.12 122 LEU A O 1
ATOM 932 N N . SER A 1 123 ? -1.580 1.311 9.988 1.00 95.88 123 SER A N 1
ATOM 933 C CA . SER A 1 123 ? -1.159 0.631 8.773 1.00 95.88 123 SER A CA 1
ATOM 934 C C . SER A 1 123 ? -2.218 0.742 7.693 1.00 95.88 123 SER A C 1
ATOM 936 O O . SER A 1 123 ? -3.420 0.833 7.963 1.00 95.88 123 SER A O 1
ATOM 938 N N . ILE A 1 124 ? -1.752 0.764 6.447 1.00 96.00 124 ILE A N 1
ATOM 939 C CA . ILE A 1 124 ? -2.578 0.887 5.253 1.00 96.00 124 ILE A CA 1
ATOM 940 C C . ILE A 1 124 ? -2.136 -0.171 4.247 1.00 96.00 124 ILE A C 1
ATOM 942 O O . ILE A 1 124 ? -0.960 -0.273 3.915 1.00 96.00 124 ILE A O 1
ATOM 946 N N . THR A 1 125 ? -3.106 -0.901 3.709 1.00 96.94 125 THR A N 1
ATOM 947 C CA . THR A 1 125 ? -2.935 -1.797 2.566 1.00 96.94 125 THR A CA 1
ATOM 948 C C . THR A 1 125 ? -3.867 -1.365 1.436 1.00 96.94 125 THR A C 1
ATOM 950 O O . THR A 1 125 ? -5.022 -0.976 1.651 1.00 96.94 125 THR A O 1
ATOM 953 N N . LEU A 1 126 ? -3.335 -1.401 0.217 1.00 96.88 126 LEU A N 1
ATOM 954 C CA . LEU A 1 126 ? -3.986 -0.934 -1.001 1.00 96.88 126 LEU A CA 1
ATOM 955 C C . LEU A 1 126 ? -3.764 -1.986 -2.096 1.00 96.88 126 LEU A C 1
ATOM 957 O O . LEU A 1 126 ? -2.654 -2.080 -2.621 1.00 96.88 126 LEU A O 1
ATOM 961 N N . PRO A 1 127 ? -4.778 -2.789 -2.453 1.00 97.19 127 PRO A N 1
ATOM 962 C CA . PRO A 1 127 ? -4.672 -3.719 -3.568 1.00 97.19 127 PRO A CA 1
ATOM 963 C C . PRO A 1 127 ? -4.518 -2.957 -4.888 1.00 97.19 127 PRO A C 1
ATOM 965 O O . PRO A 1 127 ? -5.332 -2.085 -5.212 1.00 97.19 127 PRO A O 1
ATOM 968 N N . LEU A 1 128 ? -3.472 -3.289 -5.647 1.00 98.00 128 LEU A N 1
ATOM 969 C CA . LEU A 1 128 ? -3.127 -2.611 -6.902 1.00 98.00 128 LEU A CA 1
ATOM 970 C C . LEU A 1 128 ? -3.520 -3.405 -8.158 1.00 98.00 128 LEU A C 1
ATOM 972 O O . LEU A 1 128 ? -3.696 -2.816 -9.222 1.00 98.00 128 LEU A O 1
ATOM 976 N N . ASN A 1 129 ? -3.698 -4.720 -8.050 1.00 96.12 129 ASN A N 1
ATOM 977 C CA . ASN A 1 129 ? -4.151 -5.594 -9.133 1.00 96.12 129 ASN A CA 1
ATOM 978 C C . ASN A 1 129 ? -5.553 -6.156 -8.857 1.00 96.12 129 ASN A C 1
ATOM 980 O O . ASN A 1 129 ? -6.090 -6.005 -7.756 1.00 96.12 129 ASN A O 1
ATOM 984 N N . ASP A 1 130 ? -6.172 -6.737 -9.884 1.00 95.25 130 ASP A N 1
ATOM 985 C CA . ASP A 1 130 ? -7.532 -7.258 -9.787 1.00 95.25 130 ASP A CA 1
ATOM 986 C C . ASP A 1 130 ? -7.559 -8.539 -8.941 1.00 95.25 130 ASP A C 1
ATOM 988 O O . ASP A 1 130 ? -6.608 -9.322 -8.938 1.00 95.25 130 ASP A O 1
ATOM 992 N N . SER A 1 131 ? -8.649 -8.777 -8.210 1.00 93.06 131 SER A N 1
ATOM 993 C CA . SER A 1 131 ? -8.811 -10.013 -7.442 1.00 93.06 131 SER A CA 1
ATOM 994 C C . SER A 1 131 ? -8.926 -11.249 -8.343 1.00 93.06 131 SER A C 1
ATOM 996 O O . SER A 1 131 ? -8.663 -12.358 -7.876 1.00 93.06 131 SER A O 1
ATOM 998 N N . ALA A 1 132 ? -9.241 -11.071 -9.629 1.00 93.31 132 ALA A N 1
ATOM 999 C CA . ALA A 1 132 ? -9.174 -12.108 -10.652 1.00 93.31 132 ALA A CA 1
ATOM 1000 C C . ALA A 1 132 ? -7.735 -12.517 -11.026 1.00 93.31 132 ALA A C 1
ATOM 1002 O O . ALA A 1 132 ? -7.538 -13.625 -11.523 1.00 93.31 132 ALA A O 1
ATOM 1003 N N . ASP A 1 133 ? -6.726 -11.681 -10.748 1.00 92.69 133 ASP A N 1
ATOM 1004 C CA . ASP A 1 133 ? -5.325 -11.958 -11.104 1.00 92.69 133 ASP A CA 1
ATOM 1005 C C . ASP A 1 133 ? -4.654 -12.963 -10.144 1.00 92.69 133 ASP A C 1
ATOM 1007 O O . ASP A 1 133 ? -3.530 -13.409 -10.387 1.00 92.69 133 ASP A O 1
ATOM 1011 N N . TYR A 1 134 ? -5.306 -13.314 -9.027 1.00 93.44 134 TYR A N 1
ATOM 1012 C CA . TYR A 1 134 ? -4.759 -14.217 -8.012 1.00 93.44 134 TYR A CA 1
ATOM 1013 C C . TYR A 1 134 ? -5.839 -14.935 -7.186 1.00 93.44 134 TYR A C 1
ATOM 1015 O O . TYR A 1 134 ? -6.945 -14.442 -6.968 1.00 93.44 134 TYR A O 1
ATOM 1023 N N . VAL A 1 135 ? -5.494 -16.108 -6.645 1.00 92.25 135 VAL A N 1
ATOM 1024 C CA . VAL A 1 135 ? -6.371 -16.895 -5.761 1.00 92.25 135 VAL A CA 1
ATOM 1025 C C . VAL A 1 135 ? -5.945 -16.723 -4.301 1.00 92.25 135 VAL A C 1
ATOM 1027 O O . VAL A 1 135 ? -4.770 -16.866 -3.971 1.00 92.25 135 VAL A O 1
ATOM 1030 N N . GLY A 1 136 ? -6.908 -16.457 -3.413 1.00 89.75 136 GLY A N 1
ATOM 1031 C CA . GLY A 1 136 ? -6.668 -16.254 -1.980 1.00 89.75 136 GLY A CA 1
ATOM 1032 C C . GLY A 1 136 ? -6.285 -14.812 -1.631 1.00 89.75 136 GLY A C 1
ATOM 1033 O O . GLY A 1 136 ? -6.815 -13.869 -2.213 1.00 89.75 136 GLY A O 1
ATOM 1034 N N . GLY A 1 137 ? -5.384 -14.640 -0.663 1.00 90.44 137 GLY A N 1
ATOM 1035 C CA . GLY A 1 137 ? -4.871 -13.332 -0.244 1.00 90.44 137 GLY A CA 1
ATOM 1036 C C . GLY A 1 137 ? -5.787 -12.551 0.706 1.00 90.44 137 GLY A C 1
ATOM 1037 O O . GLY A 1 137 ? -6.666 -13.108 1.368 1.00 90.44 137 GLY A O 1
ATOM 1038 N N . GLY A 1 138 ? -5.549 -11.241 0.770 1.00 95.06 138 GLY A N 1
ATOM 1039 C CA . GLY A 1 138 ? -6.095 -10.356 1.798 1.00 95.06 138 GLY A CA 1
ATOM 1040 C C . GLY A 1 138 ? -5.250 -10.352 3.074 1.00 95.06 138 GLY A C 1
ATOM 1041 O O . GLY A 1 138 ? -4.199 -10.986 3.145 1.00 95.06 138 GLY A O 1
ATOM 1042 N N . THR A 1 139 ? -5.734 -9.641 4.087 1.00 96.69 139 THR A N 1
ATOM 1043 C CA . THR A 1 139 ? -5.070 -9.498 5.390 1.00 96.69 139 THR A CA 1
ATOM 1044 C C . THR A 1 139 ? -5.898 -10.203 6.455 1.00 96.69 139 THR A C 1
ATOM 1046 O O . THR A 1 139 ? -7.066 -9.856 6.658 1.00 96.69 139 THR A O 1
ATOM 1049 N N . TYR A 1 140 ? -5.332 -11.221 7.104 1.00 96.56 140 TYR A N 1
ATOM 1050 C CA . TYR A 1 140 ? -6.029 -12.025 8.106 1.00 96.56 140 TYR A CA 1
ATOM 1051 C C . TYR A 1 140 ? -5.905 -11.401 9.487 1.00 96.56 140 TYR A C 1
ATOM 1053 O O . TYR A 1 140 ? -4.856 -11.456 10.094 1.00 96.56 140 TYR A O 1
ATOM 1061 N N . PHE A 1 141 ? -6.997 -10.893 10.053 1.00 95.38 141 PHE A N 1
ATOM 1062 C CA . PHE A 1 141 ? -6.954 -10.367 11.419 1.00 95.38 141 PHE A CA 1
ATOM 1063 C C . PHE A 1 141 ? -7.317 -11.460 12.418 1.00 95.38 141 PHE A C 1
ATOM 1065 O O . PHE A 1 141 ? -8.418 -12.019 12.368 1.00 95.38 141 PHE A O 1
ATOM 1072 N N . CYS A 1 142 ? -6.430 -11.720 13.381 1.00 90.75 142 CYS A N 1
ATOM 1073 C CA . CYS A 1 142 ? -6.629 -12.781 14.371 1.00 90.75 142 CYS A CA 1
ATOM 1074 C C . CYS A 1 142 ? -7.907 -12.574 15.204 1.00 90.75 142 CYS A C 1
ATOM 1076 O O . CYS A 1 142 ? -8.685 -13.501 15.433 1.00 90.75 142 CYS A O 1
ATOM 1078 N N . SER A 1 143 ? -8.176 -11.322 15.576 1.00 88.50 143 SER A N 1
ATOM 1079 C CA . SER A 1 143 ? -9.386 -10.891 16.285 1.00 88.50 143 SER A CA 1
ATOM 1080 C C . SER A 1 143 ? -10.674 -11.090 15.480 1.00 88.50 143 SER A C 1
ATOM 1082 O O . SER A 1 143 ? -11.727 -11.331 16.063 1.00 88.50 143 SER A O 1
ATOM 1084 N N . LEU A 1 144 ? -10.604 -11.016 14.147 1.00 89.88 144 LEU A N 1
ATOM 1085 C CA . LEU A 1 144 ? -11.747 -11.229 13.256 1.00 89.88 144 LEU A CA 1
ATOM 1086 C C . LEU A 1 144 ? -11.922 -12.677 12.8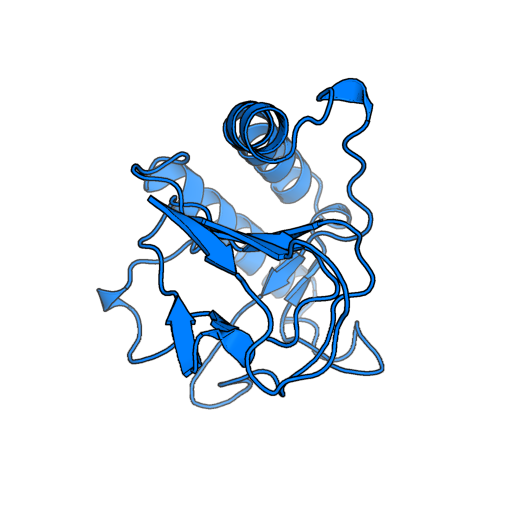20 1.00 89.88 144 LEU A C 1
ATOM 1088 O O . LEU A 1 144 ? -12.990 -13.026 12.314 1.00 89.88 144 LEU A O 1
ATOM 1092 N N . ARG A 1 145 ? -10.878 -13.496 12.976 1.00 93.25 145 ARG A N 1
ATOM 1093 C CA . ARG A 1 145 ? -10.814 -14.875 12.480 1.00 93.25 145 ARG A CA 1
ATOM 1094 C C . ARG A 1 145 ? -11.171 -14.996 10.995 1.00 93.25 145 ARG A C 1
ATOM 1096 O O . ARG A 1 145 ? -11.759 -15.984 10.564 1.00 93.25 145 ARG A O 1
ATOM 1103 N N . ARG A 1 146 ? -10.847 -13.966 10.210 1.00 93.38 146 ARG A N 1
ATOM 1104 C CA . ARG A 1 146 ? -11.041 -13.938 8.757 1.00 93.38 146 ARG A CA 1
ATOM 1105 C C . ARG A 1 146 ? -10.078 -12.968 8.089 1.00 93.38 146 ARG A C 1
ATOM 1107 O O . ARG A 1 146 ? -9.646 -11.989 8.700 1.00 93.38 146 ARG A O 1
ATOM 1114 N N . ALA A 1 147 ? -9.825 -13.217 6.809 1.00 95.50 147 ALA A N 1
ATOM 1115 C CA . ALA A 1 147 ? -9.163 -12.264 5.937 1.00 95.50 147 ALA A CA 1
ATOM 1116 C C . ALA A 1 147 ? -10.131 -11.176 5.470 1.00 95.50 147 ALA A C 1
ATOM 1118 O O . ALA A 1 147 ? -11.285 -11.451 5.131 1.00 95.50 147 ALA A O 1
ATOM 1119 N N . LEU A 1 148 ? -9.651 -9.936 5.445 1.00 96.19 148 LEU A N 1
ATOM 1120 C CA . LEU A 1 148 ? -10.281 -8.847 4.716 1.00 96.19 148 LEU A CA 1
ATOM 1121 C C . LEU A 1 148 ? -9.554 -8.684 3.384 1.00 96.19 148 LEU A C 1
ATOM 1123 O O . LEU A 1 148 ? -8.338 -8.504 3.348 1.00 96.19 148 LEU A O 1
ATOM 1127 N N . ARG A 1 149 ? -10.313 -8.762 2.293 1.00 95.62 149 ARG A N 1
ATOM 1128 C CA . ARG A 1 149 ? -9.804 -8.697 0.922 1.00 95.62 149 ARG A CA 1
ATOM 1129 C C . ARG A 1 149 ? -10.548 -7.596 0.161 1.00 95.62 149 ARG A C 1
ATOM 1131 O O . ARG A 1 149 ? -11.538 -7.891 -0.503 1.00 95.62 149 ARG A O 1
ATOM 1138 N N . PRO A 1 150 ? -10.170 -6.319 0.337 1.00 95.75 150 PRO A N 1
ATOM 1139 C CA . PRO A 1 150 ? -10.705 -5.253 -0.502 1.00 95.75 150 PRO A CA 1
ATOM 1140 C C . PRO A 1 150 ? -10.383 -5.500 -1.984 1.00 95.75 150 PRO A C 1
ATOM 1142 O O . PRO A 1 150 ? -9.359 -6.094 -2.311 1.00 95.75 150 PRO A O 1
ATOM 1145 N N . GLU A 1 151 ? -11.257 -5.021 -2.869 1.00 97.00 151 GLU A N 1
ATOM 1146 C CA . GLU A 1 151 ? -10.992 -4.983 -4.314 1.00 97.00 151 GLU A CA 1
ATOM 1147 C C . GLU A 1 151 ? -9.931 -3.930 -4.662 1.00 97.00 151 GLU A C 1
ATOM 1149 O O . GLU A 1 151 ? -9.632 -3.040 -3.856 1.00 97.00 151 GLU A O 1
ATOM 1154 N N . ARG A 1 152 ? -9.401 -3.998 -5.888 1.00 97.88 152 ARG A N 1
ATOM 1155 C CA . ARG A 1 152 ? -8.448 -3.018 -6.427 1.00 97.88 152 ARG A CA 1
ATOM 1156 C C . ARG A 1 152 ? -8.886 -1.575 -6.165 1.00 97.88 152 ARG A C 1
ATOM 1158 O O . ARG A 1 152 ? -10.056 -1.226 -6.323 1.00 97.88 152 ARG A O 1
ATOM 1165 N N . GLY A 1 153 ? -7.930 -0.741 -5.761 1.00 97.56 153 GLY A N 1
ATOM 1166 C CA . GLY A 1 153 ? -8.140 0.691 -5.534 1.00 97.56 153 GLY A CA 1
ATOM 1167 C C . GLY A 1 153 ? -8.940 1.027 -4.275 1.00 97.56 153 GLY A C 1
ATOM 1168 O O . GLY A 1 153 ? -9.079 2.204 -3.938 1.00 97.56 153 GLY A O 1
ATOM 1169 N N . ARG A 1 154 ? -9.457 0.031 -3.546 1.00 97.75 154 ARG A N 1
ATOM 1170 C CA . ARG A 1 154 ? -10.040 0.219 -2.212 1.00 97.75 154 ARG A CA 1
ATOM 1171 C C . ARG A 1 154 ? -8.953 0.186 -1.145 1.00 97.75 154 ARG A C 1
ATOM 1173 O O . ARG A 1 154 ? -7.833 -0.249 -1.368 1.00 97.75 154 ARG A O 1
ATOM 1180 N N . LEU A 1 155 ? -9.316 0.641 0.042 1.00 96.25 155 LEU A N 1
ATOM 1181 C CA . LEU A 1 155 ? -8.413 0.778 1.173 1.00 96.25 155 LEU A CA 1
ATOM 1182 C C . LEU A 1 155 ? -8.767 -0.225 2.262 1.00 96.25 155 LEU A C 1
ATOM 1184 O O . LEU A 1 155 ? -9.946 -0.352 2.604 1.00 96.25 155 LEU A O 1
ATOM 1188 N N . LEU A 1 156 ? -7.753 -0.840 2.861 1.00 97.38 156 LEU A N 1
ATOM 1189 C CA . LEU A 1 156 ? -7.834 -1.428 4.192 1.00 97.38 156 LEU A CA 1
ATOM 1190 C C . LEU A 1 156 ? -6.846 -0.698 5.107 1.00 97.38 156 LEU A C 1
ATOM 1192 O O . LEU A 1 156 ? -5.651 -0.677 4.835 1.00 97.38 156 LEU A O 1
ATOM 1196 N N . ALA A 1 157 ? -7.346 -0.097 6.183 1.00 96.25 157 ALA A N 1
ATOM 1197 C CA . ALA A 1 157 ? -6.539 0.594 7.181 1.00 96.25 157 ALA A CA 1
ATOM 1198 C C . ALA A 1 157 ? -6.858 0.078 8.584 1.00 96.25 157 ALA A C 1
ATOM 1200 O O . ALA A 1 157 ? -8.011 -0.245 8.870 1.00 96.25 157 ALA A O 1
ATOM 1201 N N . PHE A 1 158 ? -5.860 -0.018 9.453 1.00 95.88 158 PHE A N 1
ATOM 1202 C CA . PHE A 1 158 ? -6.010 -0.635 10.770 1.00 95.88 158 PHE A CA 1
ATOM 1203 C C . PHE A 1 158 ? -4.945 -0.138 11.750 1.00 95.88 158 PHE A C 1
ATOM 1205 O O . PHE A 1 158 ? -3.877 0.296 11.326 1.00 95.88 158 PHE A O 1
ATOM 1212 N N . ASP A 1 159 ? -5.240 -0.174 13.051 1.00 94.06 159 ASP A N 1
ATOM 1213 C CA . ASP A 1 159 ? -4.244 0.159 14.081 1.00 94.06 159 ASP A CA 1
ATOM 1214 C C . ASP A 1 159 ? -3.048 -0.819 13.988 1.00 94.06 159 ASP A C 1
ATOM 1216 O O . ASP A 1 159 ? -3.255 -2.029 13.901 1.00 94.06 159 ASP A O 1
ATOM 1220 N N . GLY A 1 160 ? -1.806 -0.320 13.991 1.00 92.81 160 GLY A N 1
ATOM 1221 C CA . GLY A 1 160 ? -0.605 -1.140 13.726 1.00 92.81 160 GLY A CA 1
ATOM 1222 C C . GLY A 1 160 ? -0.316 -2.223 14.778 1.00 92.81 160 GLY A C 1
ATOM 1223 O O . GLY A 1 160 ? 0.325 -3.232 14.488 1.00 92.81 160 GLY A O 1
ATOM 1224 N N . ASP A 1 161 ? -0.881 -2.079 15.982 1.00 90.75 161 ASP A N 1
ATOM 1225 C CA . ASP A 1 161 ? -0.811 -3.068 17.064 1.00 90.75 161 ASP A CA 1
ATOM 1226 C C . ASP A 1 161 ? -1.850 -4.203 16.931 1.00 90.75 161 ASP A C 1
ATOM 1228 O O . ASP A 1 161 ? -2.053 -4.995 17.862 1.00 90.75 161 ASP A O 1
ATOM 1232 N N . LEU A 1 162 ? -2.532 -4.303 15.786 1.00 92.56 162 LEU A N 1
ATOM 1233 C CA . LEU A 1 162 ? -3.397 -5.429 15.460 1.00 92.56 162 LEU A CA 1
ATOM 1234 C C . LEU A 1 162 ? -2.593 -6.606 14.911 1.00 92.56 162 LEU A C 1
ATOM 1236 O O . LEU A 1 162 ? -1.904 -6.490 13.905 1.00 92.56 162 LEU A O 1
ATOM 1240 N N . MET A 1 163 ? -2.755 -7.765 15.555 1.00 94.06 163 MET A N 1
ATOM 1241 C CA . MET A 1 163 ? -2.177 -9.025 15.089 1.00 94.06 163 MET A CA 1
ATOM 1242 C C . MET A 1 163 ? -2.853 -9.440 13.781 1.00 94.06 163 MET A C 1
ATOM 1244 O O . MET A 1 163 ? -4.046 -9.797 13.794 1.00 94.06 163 MET A O 1
ATOM 1248 N N . HIS A 1 164 ? -2.095 -9.403 12.688 1.00 94.75 164 HIS A N 1
ATOM 1249 C CA . HIS A 1 164 ? -2.582 -9.637 11.332 1.00 94.75 164 HIS A CA 1
ATOM 1250 C C . HIS A 1 164 ? -1.615 -10.456 10.465 1.00 94.75 164 HIS A C 1
ATOM 1252 O O . HIS A 1 164 ? -0.477 -10.690 10.930 1.00 94.75 164 HIS A O 1
#

Foldseek 3Di:
DKDFFDDDPDDDPDRWTKDWFPDFLDDLVLLVQLVVQFVVVQVVVVHFDFCPDPPWTFRKDWQVVRPSSVVSVVVLCVSCLVVVCVPVVHDSVPDDDPTDIDGDADPVPHPDIDWDFAPDQKDKDADSDAPVVDDDDADQFPSVNDGDDHGHNIMIMIGRRTGD

Secondary structure (DSSP, 8-state):
-EEEE--SSSS--S-EEEEE-SS-SS-HHHHHHHHHHHHHHHHHTTS-B--S-SSS--SEEEGGG-HHHHHHHHHHHHHHHHHHHHHHT--GGG---S--EEE---SSS-----S---SSSEEEE---S-GGGSSS-SEEETTTTEEE-PPTT--EEEETTS--

Radius of gyration: 15.67 Å; chains: 1; bounding box: 36×37×40 Å